Protein AF-A0A2J7TKK1-F1 (afdb_monomer_lite)

Structure (mmCIF, N/CA/C/O backbone):
data_AF-A0A2J7TKK1-F1
#
_entry.id   AF-A0A2J7TKK1-F1
#
loop_
_atom_site.group_PDB
_atom_site.id
_atom_site.type_symbol
_atom_site.label_atom_id
_atom_site.label_alt_id
_atom_site.label_comp_id
_atom_site.label_asym_id
_atom_site.label_entity_id
_atom_site.label_seq_id
_atom_site.pdbx_PDB_ins_code
_atom_site.Cartn_x
_atom_site.Cartn_y
_atom_site.Cartn_z
_atom_site.occupancy
_atom_site.B_iso_or_equiv
_atom_site.auth_seq_id
_atom_site.auth_comp_id
_atom_site.auth_asym_id
_atom_site.auth_atom_id
_atom_site.pdbx_PDB_model_num
ATOM 1 N N . MET A 1 1 ? 6.096 13.650 17.093 1.00 60.19 1 MET A N 1
ATOM 2 C CA . MET A 1 1 ? 6.231 12.193 16.868 1.00 60.19 1 MET A CA 1
ATOM 3 C C . MET A 1 1 ? 5.019 11.590 16.144 1.00 60.19 1 MET A C 1
ATOM 5 O O . MET A 1 1 ? 4.642 10.470 16.449 1.00 60.19 1 MET A O 1
ATOM 9 N N . SER A 1 2 ? 4.411 12.274 15.161 1.00 77.62 2 SER A N 1
ATOM 10 C CA . SER A 1 2 ? 3.192 11.732 14.521 1.00 77.62 2 SER A CA 1
ATOM 11 C C . SER A 1 2 ? 3.118 12.039 13.028 1.00 77.62 2 SER A C 1
ATOM 13 O O . SER A 1 2 ? 2.936 11.131 12.231 1.00 77.62 2 SER A O 1
ATOM 15 N N . THR A 1 3 ? 3.360 13.281 12.609 1.00 78.88 3 THR A N 1
ATOM 16 C CA . THR A 1 3 ? 3.224 13.695 11.200 1.00 78.88 3 THR A CA 1
ATOM 17 C C . THR A 1 3 ? 4.244 13.044 10.274 1.00 78.88 3 THR A C 1
ATOM 19 O O . THR A 1 3 ? 3.877 12.528 9.228 1.00 78.88 3 THR A O 1
ATOM 22 N N . LEU A 1 4 ? 5.515 13.010 10.673 1.00 84.00 4 LEU A N 1
ATOM 23 C CA . LEU A 1 4 ? 6.589 12.434 9.854 1.00 84.00 4 LEU A CA 1
ATOM 24 C C . LEU A 1 4 ? 6.401 10.918 9.660 1.00 84.00 4 LEU A C 1
ATOM 26 O O . LEU A 1 4 ? 6.601 10.396 8.571 1.00 84.00 4 LEU A O 1
ATOM 30 N N . LEU A 1 5 ? 5.920 10.232 10.699 1.00 82.56 5 LEU A N 1
ATOM 31 C CA . LEU A 1 5 ? 5.637 8.796 10.682 1.00 82.56 5 LEU A CA 1
ATOM 32 C C . LEU A 1 5 ? 4.415 8.481 9.800 1.00 82.56 5 LEU A C 1
ATOM 34 O O . LEU A 1 5 ? 4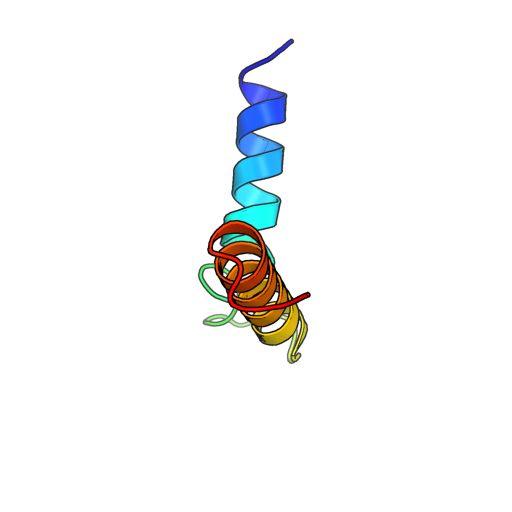.463 7.561 8.989 1.00 82.56 5 LEU A O 1
ATOM 38 N N . ILE A 1 6 ? 3.365 9.304 9.879 1.00 79.06 6 ILE A N 1
ATOM 39 C CA . ILE A 1 6 ? 2.197 9.220 8.989 1.00 79.06 6 ILE A CA 1
A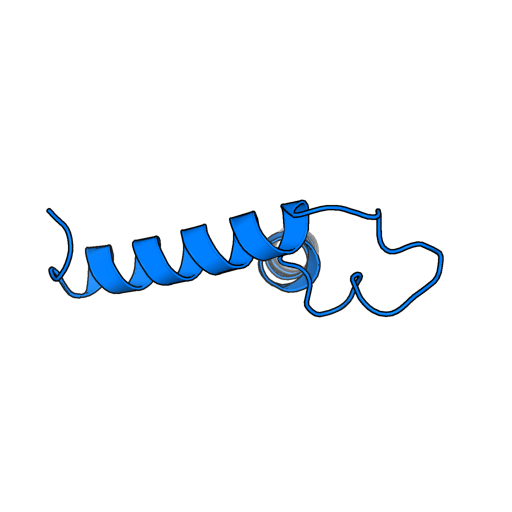TOM 40 C C . ILE A 1 6 ? 2.613 9.433 7.529 1.00 79.06 6 ILE A C 1
ATOM 42 O O . ILE A 1 6 ? 2.221 8.652 6.671 1.00 79.06 6 ILE A O 1
ATOM 46 N N . ILE A 1 7 ? 3.452 10.431 7.237 1.00 78.44 7 ILE A N 1
ATOM 47 C CA . ILE A 1 7 ? 3.937 10.698 5.873 1.00 78.44 7 ILE A CA 1
ATOM 48 C C . ILE A 1 7 ? 4.719 9.498 5.318 1.00 78.44 7 ILE A C 1
ATOM 50 O O . ILE A 1 7 ? 4.486 9.102 4.180 1.00 78.44 7 ILE A O 1
ATOM 54 N N . ILE A 1 8 ? 5.585 8.868 6.119 1.00 78.88 8 ILE A N 1
ATOM 55 C CA . ILE A 1 8 ? 6.325 7.658 5.718 1.00 78.88 8 ILE A CA 1
ATOM 56 C C . ILE A 1 8 ? 5.368 6.501 5.401 1.00 78.88 8 ILE A C 1
ATOM 58 O O . ILE A 1 8 ? 5.529 5.834 4.381 1.00 78.88 8 ILE A O 1
ATOM 62 N N . ILE A 1 9 ? 4.342 6.289 6.229 1.00 75.44 9 ILE A N 1
ATOM 63 C CA . ILE A 1 9 ? 3.325 5.252 6.000 1.00 75.44 9 ILE A CA 1
ATOM 64 C C . ILE A 1 9 ? 2.559 5.519 4.700 1.00 75.44 9 ILE A C 1
ATOM 66 O O . ILE A 1 9 ? 2.383 4.599 3.905 1.00 75.44 9 ILE A O 1
ATOM 70 N N . LEU A 1 10 ? 2.151 6.767 4.448 1.00 71.69 10 LEU A N 1
ATOM 71 C CA . LEU A 1 10 ? 1.462 7.154 3.214 1.00 71.69 10 LEU A CA 1
ATOM 72 C C . LEU A 1 10 ? 2.363 6.950 1.987 1.00 71.69 10 LEU A C 1
ATOM 74 O O . LEU A 1 10 ? 1.902 6.432 0.976 1.00 71.69 10 LEU A O 1
ATOM 78 N N . ILE A 1 11 ? 3.652 7.285 2.074 1.00 72.81 11 ILE A N 1
ATOM 79 C CA . ILE A 1 11 ? 4.614 7.050 0.987 1.00 72.81 11 ILE A CA 1
ATOM 80 C C . ILE A 1 11 ? 4.792 5.552 0.718 1.00 72.81 11 ILE A C 1
ATOM 82 O O . ILE A 1 11 ? 4.907 5.161 -0.437 1.00 72.81 11 ILE A O 1
ATOM 86 N N . ILE A 1 12 ? 4.777 4.693 1.737 1.00 71.25 12 ILE A N 1
ATOM 87 C CA . ILE A 1 12 ? 4.888 3.240 1.540 1.00 71.25 12 ILE A CA 1
ATOM 88 C C . ILE A 1 12 ? 3.591 2.670 0.943 1.00 71.25 12 ILE A C 1
ATOM 90 O O . ILE A 1 12 ? 3.656 1.908 -0.022 1.00 71.25 12 ILE A O 1
ATOM 94 N N . LEU A 1 13 ? 2.423 3.086 1.450 1.00 67.94 13 LEU A N 1
ATOM 95 C CA . LEU A 1 13 ? 1.111 2.645 0.954 1.00 67.94 13 LEU A CA 1
ATOM 96 C C . LEU A 1 13 ? 0.841 3.098 -0.487 1.00 67.94 13 LEU A C 1
ATOM 98 O O . LEU A 1 13 ? 0.395 2.303 -1.310 1.00 67.94 13 LEU A O 1
ATOM 102 N N . PHE A 1 14 ? 1.110 4.367 -0.798 1.00 65.50 14 PHE A N 1
ATOM 103 C CA . PHE A 1 14 ? 0.805 4.959 -2.104 1.00 65.50 14 PHE A CA 1
ATOM 104 C C . PHE A 1 14 ? 1.989 4.926 -3.081 1.00 65.50 14 PHE A C 1
ATOM 106 O O . PHE A 1 14 ? 1.793 4.957 -4.296 1.00 65.50 14 PHE A O 1
ATOM 113 N N . GLY A 1 15 ? 3.222 4.854 -2.581 1.00 60.50 15 GLY A N 1
ATOM 114 C CA . GLY A 1 15 ? 4.442 4.820 -3.391 1.00 60.50 15 GLY A CA 1
ATOM 115 C C . GLY A 1 15 ? 4.947 3.411 -3.705 1.00 60.50 15 GLY A C 1
ATOM 116 O O . GLY A 1 15 ? 5.506 3.212 -4.781 1.00 60.50 15 GLY A O 1
ATOM 117 N N . GLY A 1 16 ? 4.713 2.418 -2.840 1.00 60.00 16 GLY A N 1
ATOM 118 C CA . GLY A 1 16 ? 5.213 1.049 -3.037 1.00 60.00 16 GLY A CA 1
ATOM 119 C C . GLY A 1 16 ? 4.465 0.232 -4.099 1.00 60.00 16 GLY A C 1
ATOM 120 O O . GLY A 1 16 ? 5.016 -0.724 -4.631 1.00 60.00 16 GLY A O 1
ATOM 121 N N . GLY A 1 17 ? 3.235 0.632 -4.440 1.00 56.62 17 GLY A N 1
ATOM 122 C CA . GLY A 1 17 ? 2.296 -0.104 -5.298 1.00 56.62 17 GLY A CA 1
ATOM 123 C C . GLY A 1 17 ? 2.357 0.204 -6.805 1.00 56.62 17 GLY A C 1
ATOM 124 O O . GLY A 1 17 ? 1.483 -0.190 -7.561 1.00 56.62 17 GLY A O 1
ATOM 125 N N . GLY A 1 18 ? 3.389 0.886 -7.302 1.00 55.50 18 GLY A N 1
ATOM 126 C CA . GLY A 1 18 ? 3.539 1.102 -8.751 1.00 55.50 18 GLY A CA 1
ATOM 127 C C . GLY A 1 18 ? 2.734 2.272 -9.317 1.00 55.50 18 GLY A C 1
ATOM 128 O O . GLY A 1 18 ? 2.592 2.388 -10.527 1.00 55.50 18 GLY A O 1
ATOM 129 N N . GLY A 1 19 ? 2.250 3.167 -8.454 1.00 60.31 19 GLY A N 1
ATOM 130 C CA . GLY A 1 19 ? 1.766 4.486 -8.863 1.00 60.31 19 GLY A CA 1
ATOM 131 C C . GLY A 1 19 ? 2.931 5.447 -9.126 1.00 60.31 19 GLY A C 1
ATOM 132 O O . GLY A 1 19 ? 3.374 5.616 -10.256 1.00 60.31 19 GLY A O 1
ATOM 133 N N . TYR A 1 20 ? 3.466 6.062 -8.068 1.00 53.31 20 TYR A N 1
ATOM 134 C CA . TYR A 1 20 ? 4.426 7.172 -8.188 1.00 53.31 20 TYR A CA 1
ATOM 135 C C . TYR A 1 20 ? 5.821 6.797 -8.712 1.00 53.31 20 TYR A C 1
ATOM 137 O O . TYR A 1 20 ? 6.500 7.647 -9.280 1.00 53.31 20 TYR A O 1
ATOM 145 N N . TRP A 1 21 ? 6.252 5.544 -8.536 1.00 55.31 21 TRP A N 1
ATOM 146 C CA . TRP A 1 21 ? 7.619 5.116 -8.860 1.00 55.31 21 TRP A CA 1
ATOM 147 C C . TRP A 1 21 ? 7.731 4.277 -10.137 1.00 55.31 21 TRP A C 1
ATOM 149 O O . TRP A 1 21 ? 8.841 4.063 -10.599 1.00 55.31 21 TRP A O 1
ATOM 159 N N . ALA A 1 22 ? 6.630 3.811 -10.740 1.00 56.34 22 ALA A N 1
ATOM 160 C CA . ALA A 1 22 ? 6.691 2.871 -11.871 1.00 56.34 22 ALA A CA 1
ATOM 161 C C . ALA A 1 22 ? 6.997 3.514 -13.237 1.00 56.34 22 ALA A C 1
ATOM 163 O O . ALA A 1 22 ? 7.302 2.798 -14.185 1.00 56.34 22 ALA A O 1
ATOM 164 N N . TYR A 1 23 ? 6.913 4.842 -13.362 1.00 55.12 23 TYR A N 1
ATOM 165 C CA . TYR A 1 23 ? 6.946 5.538 -14.659 1.00 55.12 23 TYR A CA 1
ATOM 166 C C . TYR A 1 23 ? 8.294 6.200 -15.013 1.00 55.12 23 TYR A C 1
ATOM 168 O O . TYR A 1 23 ? 8.343 7.066 -15.885 1.00 55.12 23 TYR A O 1
ATOM 176 N N . GLY A 1 24 ? 9.399 5.821 -14.359 1.00 59.38 24 GLY A N 1
ATOM 177 C CA . GLY A 1 24 ? 10.720 6.416 -14.610 1.00 59.38 24 GLY A CA 1
ATOM 178 C C . GLY A 1 24 ? 11.883 5.431 -14.487 1.00 59.38 24 GLY A C 1
ATOM 179 O O . GLY A 1 24 ? 11.714 4.320 -13.999 1.00 59.38 24 GLY A O 1
ATOM 180 N N . SER A 1 25 ? 13.087 5.859 -14.878 1.00 56.09 25 SER A N 1
ATOM 181 C CA . SER A 1 25 ? 14.315 5.037 -14.906 1.00 56.09 25 SER A CA 1
ATOM 182 C C . SER A 1 25 ? 14.778 4.487 -13.544 1.00 56.09 25 SER A C 1
ATOM 184 O O . SER A 1 25 ? 15.651 3.627 -13.504 1.00 56.09 25 SER A O 1
ATOM 186 N N . TYR A 1 26 ? 14.208 4.979 -12.436 1.00 53.72 26 TYR A N 1
ATOM 187 C CA . TYR A 1 26 ? 14.423 4.487 -11.064 1.00 53.72 26 TYR A CA 1
ATOM 188 C C . TYR A 1 26 ? 13.279 3.600 -10.552 1.00 53.72 26 TYR A C 1
ATOM 190 O O . TYR A 1 26 ? 13.352 3.067 -9.445 1.00 53.72 26 TYR A O 1
ATOM 198 N N . GLY A 1 27 ? 12.216 3.444 -11.343 1.00 57.44 27 GLY A N 1
ATOM 199 C CA . GLY A 1 27 ? 11.176 2.463 -11.102 1.00 57.44 27 GLY A CA 1
ATOM 200 C C . GLY A 1 27 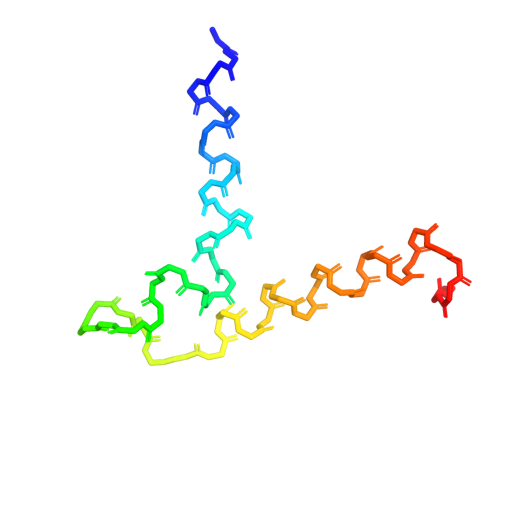? 11.747 1.088 -11.353 1.00 57.44 27 GLY A C 1
ATOM 201 O O . GLY A 1 27 ? 11.993 0.723 -12.500 1.00 57.44 27 GLY A O 1
ATOM 202 N N . GLY A 1 28 ? 12.017 0.345 -10.281 1.00 58.06 28 GLY A N 1
ATOM 203 C CA . GLY A 1 28 ? 12.502 -1.023 -10.399 1.00 58.06 28 GLY A CA 1
ATOM 204 C C . GLY A 1 28 ? 11.605 -1.798 -11.361 1.00 58.06 28 GLY A C 1
ATOM 205 O O . GLY A 1 28 ? 10.387 -1.813 -11.190 1.00 58.06 28 GLY A O 1
ATOM 206 N N . ALA A 1 29 ? 12.202 -2.404 -12.389 1.00 58.84 29 ALA A N 1
ATOM 207 C CA . ALA A 1 29 ? 11.501 -3.283 -13.311 1.00 58.84 29 ALA A CA 1
ATOM 208 C C . ALA A 1 29 ? 10.896 -4.434 -12.501 1.00 58.84 29 ALA A C 1
ATOM 210 O O . ALA A 1 29 ? 11.596 -5.376 -12.134 1.00 58.84 29 ALA A O 1
ATOM 211 N N . GLY A 1 30 ? 9.623 -4.336 -12.125 1.00 62.53 30 GLY A N 1
ATOM 212 C CA . GLY A 1 30 ? 9.095 -5.329 -11.209 1.00 62.53 30 GLY A CA 1
ATOM 213 C C . GLY A 1 30 ? 7.671 -5.119 -10.737 1.00 62.53 30 GLY A C 1
ATOM 214 O O . GLY A 1 30 ? 7.225 -4.023 -10.408 1.00 62.53 30 GLY A O 1
ATOM 215 N N . LEU A 1 31 ? 7.008 -6.263 -10.595 1.00 53.50 31 LEU A N 1
ATOM 216 C CA . LEU A 1 31 ? 5.673 -6.489 -10.044 1.00 53.50 31 LEU A CA 1
ATOM 217 C C . LEU A 1 31 ? 5.497 -6.021 -8.586 1.00 53.50 31 LEU A C 1
ATOM 219 O O . LEU A 1 31 ? 4.426 -6.220 -8.027 1.00 53.50 31 LEU A O 1
ATOM 223 N N . GLY A 1 32 ? 6.509 -5.412 -7.956 1.00 60.81 32 GLY A N 1
ATOM 224 C CA . GLY A 1 32 ? 6.419 -4.898 -6.584 1.00 60.81 32 GLY A CA 1
ATOM 225 C C . GLY A 1 32 ? 5.294 -3.878 -6.434 1.00 60.81 32 GLY A C 1
ATOM 226 O O . GLY A 1 32 ? 4.559 -3.900 -5.449 1.00 60.81 32 GLY A O 1
ATOM 227 N N . GLY A 1 33 ? 5.078 -3.086 -7.486 1.00 66.25 33 GLY A N 1
ATOM 228 C CA . GLY A 1 33 ? 3.933 -2.204 -7.547 1.00 66.25 33 GLY A CA 1
ATOM 229 C C . GLY A 1 33 ? 2.596 -2.944 -7.613 1.00 66.25 33 GLY A C 1
ATOM 230 O O . GLY A 1 33 ? 1.727 -2.797 -6.756 1.00 66.25 33 GLY A O 1
ATOM 231 N N . VAL A 1 34 ? 2.482 -3.836 -8.590 1.00 68.50 34 VAL A N 1
ATOM 232 C CA . VAL A 1 34 ? 1.296 -4.673 -8.796 1.00 68.50 34 VAL A CA 1
ATOM 233 C C . VAL A 1 34 ? 0.911 -5.422 -7.516 1.00 68.50 34 VAL A C 1
ATOM 235 O O . VAL A 1 34 ? -0.260 -5.437 -7.154 1.00 68.50 34 VAL A O 1
ATOM 238 N N . LEU A 1 35 ? 1.883 -5.975 -6.785 1.00 70.44 35 LEU A N 1
ATOM 239 C CA . LEU A 1 35 ? 1.651 -6.655 -5.509 1.00 70.44 35 LEU A CA 1
ATOM 240 C C . LEU A 1 35 ? 1.055 -5.722 -4.448 1.00 70.44 35 LEU A C 1
ATOM 242 O O . LEU A 1 35 ? 0.099 -6.110 -3.780 1.00 70.44 35 LEU A O 1
ATOM 246 N N . GLY A 1 36 ? 1.563 -4.494 -4.314 1.00 72.56 36 GLY A N 1
ATOM 247 C CA . GLY A 1 36 ? 1.012 -3.506 -3.382 1.00 72.56 36 GLY A CA 1
ATOM 248 C C . GLY A 1 36 ? -0.440 -3.143 -3.707 1.00 72.56 36 GLY A C 1
ATOM 249 O O . GLY A 1 36 ? -1.294 -3.150 -2.821 1.00 72.56 36 GLY A O 1
ATOM 250 N N . THR A 1 37 ? -0.751 -2.908 -4.983 1.00 73.69 37 THR A N 1
ATOM 251 C CA . THR A 1 37 ? -2.127 -2.636 -5.426 1.00 73.69 37 THR A CA 1
ATOM 2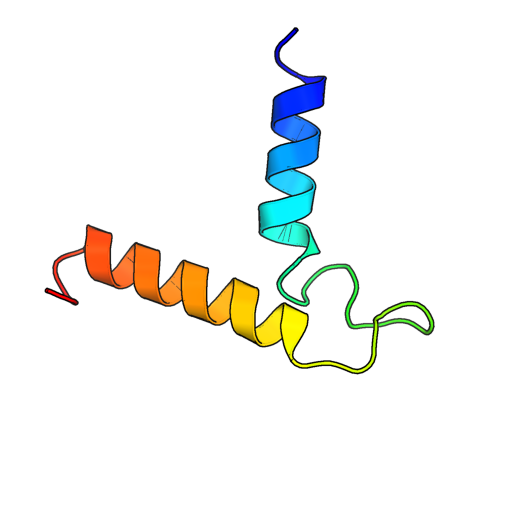52 C C . THR A 1 37 ? -3.049 -3.831 -5.202 1.00 73.69 37 THR A C 1
ATOM 254 O O . THR A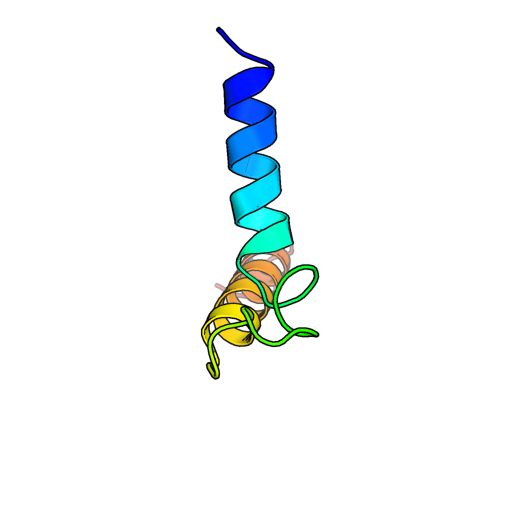 1 37 ? -4.152 -3.661 -4.687 1.00 73.69 37 THR A O 1
ATOM 257 N N . VAL A 1 38 ? -2.602 -5.044 -5.539 1.00 79.81 38 VAL A N 1
ATOM 258 C CA . VAL A 1 38 ? -3.378 -6.275 -5.333 1.00 79.81 38 VAL A CA 1
ATOM 259 C C . VAL A 1 38 ? -3.679 -6.482 -3.849 1.00 79.81 38 VAL A C 1
ATOM 261 O O . VAL A 1 38 ? -4.825 -6.755 -3.504 1.00 79.81 38 VAL A O 1
ATOM 264 N N . LEU A 1 39 ? -2.703 -6.285 -2.959 1.00 80.88 39 LEU A N 1
ATOM 265 C CA . LEU A 1 39 ? -2.914 -6.400 -1.513 1.00 80.88 39 LEU A CA 1
ATOM 266 C C . LEU A 1 39 ? -3.913 -5.366 -0.981 1.00 80.88 39 LEU A C 1
ATOM 268 O O . LEU A 1 39 ? -4.754 -5.713 -0.154 1.00 80.88 39 LEU A O 1
ATOM 272 N N . ILE A 1 40 ? -3.873 -4.124 -1.475 1.00 80.06 40 ILE A N 1
ATOM 273 C CA . ILE A 1 40 ? -4.850 -3.088 -1.103 1.00 80.06 40 ILE A CA 1
ATOM 274 C C . ILE A 1 40 ? -6.258 -3.478 -1.567 1.00 80.06 40 ILE A C 1
ATOM 276 O O . ILE A 1 40 ? -7.209 -3.365 -0.795 1.00 80.06 40 ILE A O 1
ATOM 280 N N . ILE A 1 41 ? -6.403 -3.972 -2.798 1.00 83.88 41 ILE A N 1
ATOM 281 C CA . ILE A 1 41 ? -7.695 -4.437 -3.320 1.00 83.88 41 ILE A CA 1
ATOM 282 C C . ILE A 1 41 ? -8.221 -5.607 -2.479 1.00 83.88 41 ILE A C 1
ATOM 284 O O . ILE A 1 41 ? -9.379 -5.586 -2.069 1.00 83.88 41 ILE A O 1
ATOM 288 N N . LEU A 1 42 ? -7.377 -6.596 -2.169 1.00 85.12 42 LEU A N 1
ATOM 289 C CA . LEU A 1 42 ? -7.752 -7.730 -1.320 1.00 85.12 42 LEU A CA 1
ATOM 290 C C . LEU A 1 42 ? -8.160 -7.282 0.089 1.00 85.12 42 LEU A C 1
ATOM 292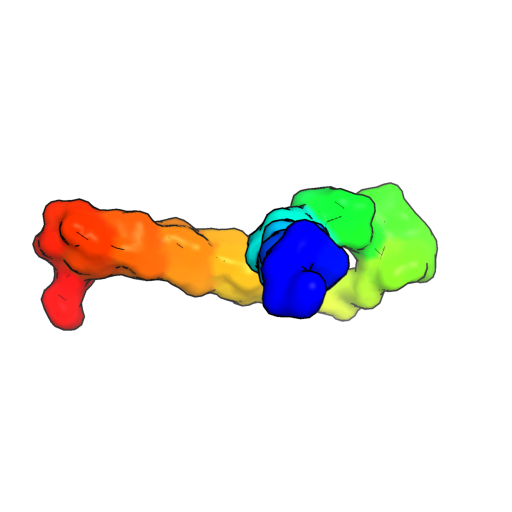 O O . LEU A 1 42 ? -9.146 -7.788 0.619 1.00 85.12 42 LEU A O 1
ATOM 296 N N . LEU A 1 43 ? -7.459 -6.304 0.671 1.00 86.56 43 LEU A N 1
ATOM 297 C CA . LEU A 1 43 ? -7.807 -5.726 1.970 1.00 86.56 43 LEU A CA 1
ATOM 298 C C . LEU A 1 43 ? -9.182 -5.045 1.936 1.00 86.56 43 LEU A C 1
ATOM 300 O O . LEU A 1 43 ? -9.983 -5.241 2.847 1.00 86.56 43 LEU A O 1
ATOM 304 N N . ILE A 1 44 ? -9.479 -4.278 0.883 1.00 87.44 44 ILE A N 1
ATOM 305 C CA . ILE A 1 44 ? -10.791 -3.640 0.700 1.00 87.44 44 ILE A CA 1
ATOM 306 C C . ILE A 1 44 ? -11.886 -4.704 0.561 1.00 87.44 44 ILE A C 1
ATOM 308 O O . ILE A 1 44 ? -12.918 -4.606 1.221 1.00 87.44 44 ILE A O 1
ATOM 312 N N . LEU A 1 45 ? -11.661 -5.741 -0.249 1.00 88.12 45 LEU A N 1
ATOM 313 C CA . LEU A 1 45 ? -12.615 -6.841 -0.422 1.00 88.12 45 LEU A CA 1
ATOM 314 C C . LEU A 1 45 ? -12.852 -7.610 0.884 1.00 88.12 45 LEU A C 1
ATOM 316 O O . LEU A 1 45 ? -13.991 -7.966 1.179 1.00 88.12 45 LEU A O 1
ATOM 320 N N . TRP A 1 46 ? -11.811 -7.819 1.689 1.00 91.56 46 TRP A N 1
ATOM 321 C CA . TRP A 1 46 ? -11.926 -8.428 3.013 1.00 91.56 46 TRP A CA 1
ATOM 322 C C . TRP A 1 46 ? -12.727 -7.549 3.987 1.00 91.56 46 TRP A C 1
ATOM 324 O O . TRP A 1 46 ? -13.641 -8.041 4.644 1.00 91.56 46 TRP A O 1
ATOM 334 N N . LEU A 1 47 ? -12.469 -6.235 4.023 1.00 83.12 47 LEU A N 1
ATOM 335 C CA . LEU A 1 47 ? -13.230 -5.288 4.853 1.00 83.12 47 LEU A CA 1
ATOM 336 C C . LEU A 1 47 ? -14.710 -5.202 4.452 1.00 83.12 47 LEU A C 1
ATOM 338 O O . LEU A 1 47 ? -15.570 -5.014 5.309 1.00 83.12 47 LEU A O 1
ATOM 342 N N . LEU A 1 48 ? -15.012 -5.361 3.163 1.00 92.62 48 LEU A N 1
ATOM 343 C CA . LEU A 1 48 ? -16.381 -5.425 2.643 1.00 92.62 48 LEU A CA 1
ATOM 344 C C . LEU A 1 48 ? -17.048 -6.795 2.864 1.00 92.62 48 LEU A C 1
ATOM 346 O O . LEU A 1 48 ? -18.212 -6.968 2.505 1.00 92.62 48 LEU A O 1
ATOM 350 N N . GLY A 1 49 ? -16.334 -7.776 3.425 1.00 90.69 49 GLY A N 1
ATOM 351 C CA . GLY A 1 49 ? -16.832 -9.137 3.632 1.00 90.69 49 GLY A CA 1
ATOM 352 C C . GLY A 1 49 ? -16.964 -9.964 2.347 1.00 90.69 49 GLY A C 1
ATOM 353 O O . GLY A 1 49 ? -17.585 -11.024 2.367 1.00 90.69 49 GLY A O 1
ATOM 354 N N . ALA A 1 50 ? -16.386 -9.504 1.233 1.00 86.25 50 ALA A N 1
ATOM 355 C CA . ALA A 1 50 ? -16.356 -10.227 -0.039 1.00 86.25 50 ALA A CA 1
ATOM 356 C C . ALA A 1 50 ? -15.293 -11.344 -0.066 1.00 86.25 50 ALA A C 1
ATOM 358 O O . ALA A 1 50 ? -15.335 -12.213 -0.936 1.00 86.25 50 ALA A O 1
ATOM 359 N N . LEU A 1 51 ? -14.354 -11.334 0.887 1.00 78.50 51 LEU A N 1
ATOM 360 C CA . LEU A 1 51 ? -13.320 -12.352 1.075 1.00 78.50 51 LEU A CA 1
ATOM 361 C C . LEU A 1 51 ? -13.353 -12.834 2.539 1.00 78.50 51 LEU A C 1
ATOM 363 O O . LEU A 1 51 ? -13.317 -11.995 3.439 1.00 78.50 51 LEU A O 1
ATOM 367 N N . ARG A 1 52 ? -13.445 -14.152 2.777 1.00 79.69 52 ARG A N 1
ATOM 368 C CA . ARG A 1 52 ? -13.446 -14.772 4.119 1.00 79.69 52 ARG A CA 1
ATOM 369 C C . ARG A 1 52 ? -12.095 -15.388 4.453 1.00 79.69 52 ARG A C 1
ATOM 371 O O . ARG A 1 52 ? -11.534 -16.052 3.556 1.00 79.69 52 ARG A O 1
#

Organism: Methylocella silvestris (NCBI:txid199596)

Sequence (52 aa):
MSTLLIIIILIILFGGGGGYWAYGSYGGAGLGGVLGTVLIILLILWLLGALR

Secondary structure (DSSP, 8-state):
--HHHHHHHHHHHHHTTSSSSTTSTTS-SSTHHHHHHHHHHHHHHHHTTS--

pLDDT: mean 71.22, std 11.99, range [53.31, 92.62]

InterPro domains:
  IPR021738 Protein of unknown function DUF3309 [PF11752] (1-50)

Foldseek 3Di:
DPPVVVVVVCCCLQVQQCDPQVPDPRNPPDCSNVVSVVVVVVVVCVVVVVDD

Radius of gyration: 13.31 Å; chains: 1; bounding box: 31×28×32 Å